Protein AF-A0A1F7FJ09-F1 (afdb_monomer_lite)

Structure (mmCIF, N/CA/C/O backbone):
data_AF-A0A1F7FJ09-F1
#
_entry.id   AF-A0A1F7FJ09-F1
#
loop_
_atom_site.group_PDB
_atom_site.id
_atom_site.type_symbol
_atom_site.label_atom_id
_atom_site.label_alt_id
_atom_site.label_comp_id
_atom_site.label_asym_id
_atom_site.label_entity_id
_atom_site.label_seq_id
_atom_site.pdbx_PDB_ins_code
_atom_site.Cartn_x
_atom_site.Cartn_y
_atom_site.Cartn_z
_atom_site.occupancy
_atom_site.B_iso_or_equiv
_atom_site.auth_seq_id
_atom_site.auth_comp_id
_atom_site.auth_asym_id
_atom_site.auth_atom_id
_atom_site.pdbx_PDB_model_num
ATOM 1 N N . MET A 1 1 ? 7.074 4.164 11.699 1.00 72.50 1 MET A N 1
ATOM 2 C CA . MET A 1 1 ? 5.763 4.435 12.325 1.00 72.50 1 MET A CA 1
ATOM 3 C C . MET A 1 1 ? 5.125 5.573 11.551 1.00 72.50 1 MET A C 1
ATOM 5 O O . MET A 1 1 ? 5.779 6.594 11.393 1.00 72.50 1 MET A O 1
ATOM 9 N N . ILE A 1 2 ? 3.933 5.366 10.996 1.00 84.88 2 ILE A N 1
ATOM 10 C CA . ILE A 1 2 ? 3.175 6.410 10.293 1.00 84.88 2 ILE A CA 1
ATOM 11 C C . ILE A 1 2 ? 2.105 6.903 11.264 1.00 84.88 2 ILE A C 1
ATOM 13 O O . ILE A 1 2 ? 1.425 6.082 11.878 1.00 84.88 2 ILE A O 1
ATOM 17 N N . THR A 1 3 ? 1.966 8.219 11.409 1.00 89.81 3 THR A N 1
ATOM 18 C CA . THR A 1 3 ? 0.883 8.823 12.190 1.00 89.81 3 THR A CA 1
ATOM 19 C C . THR A 1 3 ? -0.210 9.258 11.227 1.00 89.81 3 THR A C 1
ATOM 21 O O . THR A 1 3 ? 0.036 10.077 10.345 1.00 89.81 3 THR A O 1
ATOM 24 N N . LEU A 1 4 ? -1.409 8.704 11.386 1.00 89.06 4 LEU A N 1
ATOM 25 C CA . LEU A 1 4 ? -2.560 8.992 10.537 1.00 89.06 4 LEU A CA 1
ATOM 26 C C . LEU A 1 4 ? -3.688 9.552 11.399 1.00 89.06 4 LEU A C 1
ATOM 28 O O . LEU A 1 4 ? -4.050 8.954 12.409 1.00 89.06 4 LEU A O 1
ATOM 32 N N . ARG A 1 5 ? -4.247 10.697 10.998 1.00 93.31 5 ARG A N 1
ATOM 33 C CA . ARG A 1 5 ? -5.433 11.255 11.647 1.00 93.31 5 ARG A CA 1
ATOM 34 C C . ARG A 1 5 ? -6.673 10.669 10.987 1.00 93.31 5 ARG A C 1
ATOM 36 O O . ARG A 1 5 ? -6.905 10.916 9.807 1.00 93.31 5 ARG A O 1
ATOM 43 N N . LEU A 1 6 ? -7.448 9.910 11.750 1.00 93.44 6 LEU A N 1
ATOM 44 C CA . LEU A 1 6 ? -8.706 9.325 11.299 1.00 93.44 6 LEU A CA 1
ATOM 45 C C . LEU A 1 6 ? -9.891 10.087 11.906 1.00 93.44 6 LEU A C 1
ATOM 47 O O . LEU A 1 6 ? -9.771 10.613 13.015 1.00 93.44 6 LEU A O 1
ATOM 51 N N . PRO A 1 7 ? -11.035 10.168 11.207 1.00 96.88 7 PRO A N 1
ATOM 52 C CA . PRO A 1 7 ? -12.288 10.579 11.827 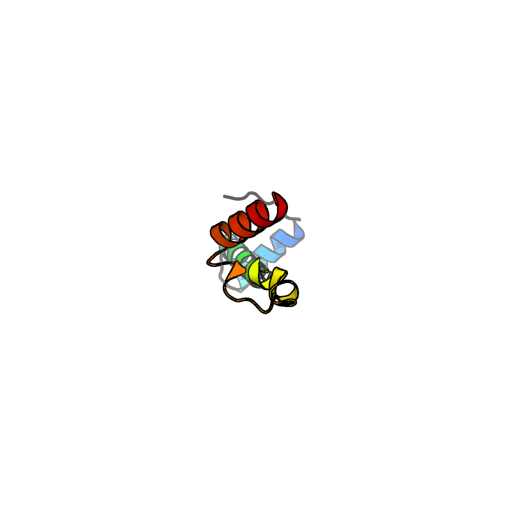1.00 96.88 7 PRO A CA 1
ATOM 53 C C . PRO A 1 7 ? -12.657 9.644 12.987 1.00 96.88 7 PRO A C 1
ATOM 55 O O . PRO A 1 7 ? -12.472 8.431 12.892 1.00 96.88 7 PRO A O 1
ATOM 58 N N . ASN A 1 8 ? -13.235 10.198 14.056 1.00 94.94 8 ASN A N 1
ATOM 59 C CA . ASN A 1 8 ? -13.580 9.437 15.264 1.00 94.94 8 ASN A CA 1
ATOM 60 C C . ASN A 1 8 ? -14.519 8.250 14.987 1.00 94.94 8 ASN A C 1
ATOM 62 O O . ASN A 1 8 ? 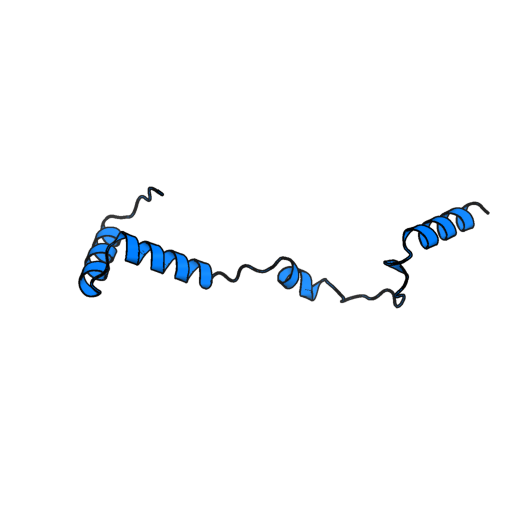-14.431 7.223 15.654 1.00 94.94 8 ASN A O 1
ATOM 66 N N . GLU A 1 9 ? -15.436 8.392 14.029 1.00 96.56 9 GLU A N 1
ATOM 67 C CA . GLU A 1 9 ? -16.372 7.327 13.645 1.00 96.56 9 GLU A CA 1
ATOM 68 C C . GLU A 1 9 ? -15.638 6.135 13.024 1.00 96.56 9 GLU A C 1
ATOM 70 O O . GLU A 1 9 ? -15.849 4.997 13.437 1.00 96.56 9 GLU A O 1
ATOM 75 N N . LEU A 1 10 ? -14.691 6.410 12.124 1.00 95.50 10 LEU A N 1
ATOM 76 C CA . LEU A 1 10 ? -13.882 5.386 11.472 1.00 95.50 10 LEU A CA 1
ATOM 77 C C . LEU A 1 10 ? -12.970 4.662 12.469 1.00 95.50 10 LEU A C 1
ATOM 79 O O . LEU A 1 10 ? -12.796 3.450 12.390 1.00 95.50 10 LEU A O 1
ATOM 83 N N . GLU A 1 11 ? -12.401 5.376 13.442 1.00 94.56 11 GLU A N 1
ATOM 84 C CA . GLU A 1 11 ? -11.576 4.742 14.475 1.00 94.56 11 GLU A CA 1
ATOM 85 C C . GLU A 1 11 ? -12.391 3.778 15.355 1.00 94.56 11 GLU A C 1
ATOM 87 O O . GLU A 1 11 ? -11.911 2.690 15.695 1.00 94.56 11 GLU A O 1
ATOM 92 N N . LYS A 1 12 ? -13.640 4.135 15.682 1.00 95.94 12 LYS A N 1
ATOM 93 C CA . LYS A 1 12 ? -14.562 3.246 16.407 1.00 95.94 12 LYS A CA 1
ATOM 94 C C . LYS A 1 12 ? -14.883 1.995 15.598 1.00 95.94 12 LYS A C 1
ATOM 96 O O . LYS A 1 12 ? -14.822 0.898 16.143 1.00 95.94 12 LYS A O 1
ATOM 101 N N . GLU A 1 13 ? -15.172 2.154 14.312 1.00 96.56 13 GLU A N 1
ATOM 102 C CA . GLU A 1 13 ? -15.490 1.039 13.420 1.00 96.56 13 GLU A CA 1
ATOM 103 C C . GLU A 1 13 ? -14.299 0.087 13.239 1.00 96.56 13 GLU A C 1
ATOM 105 O O . GLU A 1 13 ? -14.454 -1.128 13.361 1.00 96.56 13 GLU A O 1
ATOM 110 N N . ILE A 1 14 ? -13.088 0.625 13.052 1.00 95.88 14 ILE A N 1
ATOM 111 C CA . ILE A 1 14 ? -11.845 -0.162 12.997 1.00 95.88 14 ILE A CA 1
ATOM 112 C C . ILE A 1 14 ? -11.643 -0.940 14.298 1.00 95.88 14 ILE A C 1
ATOM 114 O O . ILE A 1 14 ? -11.272 -2.111 14.260 1.00 95.88 14 ILE A O 1
ATOM 118 N N . THR A 1 15 ? -11.886 -0.303 15.447 1.00 95.25 15 THR A N 1
ATOM 119 C CA . THR A 1 15 ? -11.729 -0.943 16.760 1.00 95.25 15 THR A CA 1
ATOM 120 C C . THR A 1 15 ? -12.716 -2.098 16.927 1.00 95.25 15 THR A C 1
ATOM 122 O O . THR A 1 15 ? -12.287 -3.218 17.192 1.00 95.25 15 THR A O 1
ATOM 125 N N . ALA A 1 16 ? -14.007 -1.857 16.684 1.00 96.94 16 ALA A N 1
ATOM 126 C CA . ALA A 1 16 ? -15.050 -2.874 16.802 1.00 96.94 16 ALA A CA 1
ATOM 127 C C . ALA A 1 16 ? -14.830 -4.047 15.832 1.00 96.94 16 ALA A C 1
ATOM 129 O O . ALA A 1 16 ? -14.982 -5.212 16.199 1.00 96.94 16 ALA A O 1
A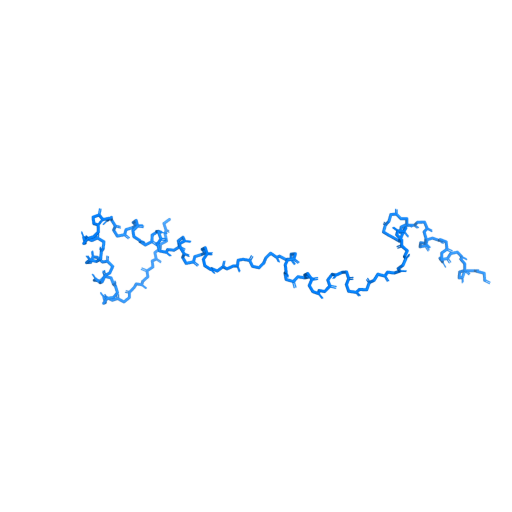TOM 130 N N . THR A 1 17 ? -14.415 -3.745 14.600 1.00 96.69 17 THR A N 1
ATOM 131 C CA . THR A 1 17 ? -14.106 -4.767 13.595 1.00 96.69 17 THR A CA 1
ATOM 132 C C . THR A 1 17 ? -12.925 -5.619 14.041 1.00 96.69 17 THR A C 1
ATOM 134 O O . THR A 1 17 ? -13.037 -6.842 14.040 1.00 96.69 17 THR A O 1
ATOM 137 N N . ALA A 1 18 ? -11.824 -4.995 14.472 1.00 96.69 18 ALA A N 1
ATOM 138 C CA . ALA A 1 18 ? -10.628 -5.695 14.936 1.00 96.69 18 ALA A CA 1
ATOM 139 C C . ALA A 1 18 ? -10.934 -6.624 16.124 1.00 96.69 18 ALA A C 1
ATOM 141 O O . ALA A 1 18 ? -10.506 -7.777 16.125 1.00 96.69 18 ALA A O 1
ATOM 142 N N . GLU A 1 19 ? -11.743 -6.161 17.081 1.00 96.25 19 GLU A N 1
ATOM 143 C CA . GLU A 1 19 ? -12.211 -6.969 18.211 1.00 96.25 19 GLU A CA 1
ATOM 144 C C . GLU A 1 19 ? -13.052 -8.167 17.751 1.00 96.25 19 GLU A C 1
ATOM 146 O O . GLU A 1 19 ? -12.807 -9.289 18.191 1.00 96.25 19 GLU A O 1
ATOM 151 N N . SER A 1 20 ? -13.991 -7.960 16.819 1.00 96.50 20 SER A N 1
ATOM 152 C CA . SER A 1 20 ? -14.879 -9.026 16.329 1.00 96.50 20 SER A CA 1
ATOM 153 C C . SER A 1 20 ? -14.146 -10.168 15.616 1.00 96.50 20 SER A C 1
ATOM 155 O O . SER A 1 20 ? -14.588 -11.314 15.671 1.00 96.50 20 SER A O 1
ATOM 157 N N . ILE A 1 21 ? -13.013 -9.868 14.976 1.00 95.50 21 ILE A N 1
ATOM 158 C CA . ILE A 1 21 ? -12.194 -10.839 14.236 1.00 95.50 21 ILE A CA 1
ATOM 159 C C . ILE A 1 21 ? -10.964 -11.311 15.028 1.00 95.50 21 ILE A C 1
ATOM 161 O O . ILE A 1 21 ? -10.157 -12.074 14.500 1.00 95.50 21 ILE A O 1
ATOM 165 N N . GLY A 1 22 ? -10.798 -10.857 16.277 1.00 95.88 22 GLY A N 1
ATOM 166 C CA . GLY A 1 22 ? -9.680 -11.242 17.143 1.00 95.88 22 GLY A CA 1
ATOM 167 C C . GLY A 1 22 ? -8.311 -10.719 16.694 1.00 95.88 22 GLY A C 1
ATOM 168 O O . GLY A 1 22 ? -7.297 -11.354 16.974 1.00 95.88 22 GLY A O 1
ATOM 169 N N . MET A 1 23 ? -8.263 -9.581 15.998 1.00 95.00 23 MET A N 1
ATOM 170 C CA . MET A 1 23 ? -7.026 -8.954 15.519 1.00 95.00 23 MET A CA 1
ATOM 171 C C . MET A 1 23 ? -6.719 -7.659 16.272 1.00 95.00 23 MET A C 1
ATOM 173 O O . MET A 1 23 ? -7.594 -7.001 16.832 1.00 95.00 23 MET A O 1
ATOM 177 N N . SER A 1 24 ? -5.456 -7.232 16.242 1.00 95.50 24 SER A N 1
ATOM 178 C CA . SER A 1 24 ? -5.107 -5.889 16.720 1.00 95.50 24 SER A CA 1
ATOM 179 C C . SER A 1 24 ? -5.485 -4.811 15.695 1.00 95.50 24 SER A C 1
ATOM 181 O O . SER A 1 24 ? -5.426 -5.038 14.485 1.00 95.50 24 SER A O 1
ATOM 183 N N . LYS A 1 25 ? -5.778 -3.586 16.158 1.00 92.94 25 LYS A N 1
ATOM 184 C CA . LYS A 1 25 ? -6.038 -2.424 15.278 1.00 92.94 25 LYS A CA 1
ATOM 185 C C . LYS A 1 25 ? -4.936 -2.235 14.230 1.00 92.94 25 LYS A C 1
ATOM 187 O O . LYS A 1 25 ? -5.206 -2.058 13.047 1.00 92.94 25 LYS A O 1
ATOM 192 N N . SER A 1 26 ? -3.681 -2.324 14.666 1.00 93.06 26 SER A N 1
ATOM 193 C CA . SER A 1 26 ? -2.505 -2.166 13.805 1.00 93.06 26 SER A CA 1
ATOM 194 C C . SER A 1 26 ? -2.343 -3.291 12.784 1.00 93.06 26 SER A C 1
ATOM 196 O O . SER A 1 26 ? -1.702 -3.098 11.754 1.00 93.06 26 SER A O 1
ATOM 198 N N . GLU A 1 27 ? -2.837 -4.488 13.081 1.00 94.56 27 GLU A N 1
ATOM 199 C CA . GLU A 1 27 ? -2.818 -5.626 12.162 1.00 94.56 27 GLU A CA 1
ATOM 200 C C . GLU A 1 27 ? -3.917 -5.514 11.113 1.00 94.56 27 GLU A C 1
ATOM 202 O O . GLU A 1 27 ? -3.608 -5.594 9.926 1.00 94.56 27 GLU A O 1
ATOM 207 N N . LEU A 1 28 ? -5.145 -5.192 11.532 1.00 95.56 28 LEU A N 1
ATOM 208 C CA . LEU A 1 28 ? -6.247 -4.903 10.617 1.00 95.56 28 LEU A CA 1
ATOM 209 C C . LEU A 1 28 ? -5.850 -3.808 9.617 1.00 95.56 28 LEU A C 1
ATOM 211 O O . LEU A 1 28 ? -5.926 -4.018 8.411 1.00 95.56 28 LEU A O 1
ATOM 215 N N . VAL A 1 29 ? -5.331 -2.673 10.099 1.00 94.38 29 VAL A N 1
ATOM 216 C CA . VAL A 1 29 ? -4.912 -1.564 9.226 1.00 94.38 29 VAL A CA 1
ATOM 217 C C . VAL A 1 29 ? -3.791 -1.981 8.266 1.00 94.38 29 VAL A C 1
ATOM 219 O O . VAL A 1 29 ? -3.836 -1.622 7.091 1.00 94.38 29 VAL A O 1
ATOM 222 N N . ARG A 1 30 ? -2.794 -2.757 8.721 1.00 93.69 30 ARG A N 1
ATOM 223 C CA . ARG A 1 30 ? -1.714 -3.246 7.843 1.00 93.69 30 ARG A CA 1
ATOM 224 C C . ARG A 1 30 ? -2.247 -4.142 6.732 1.00 93.69 30 ARG A C 1
ATOM 226 O O . ARG A 1 30 ? -1.879 -3.938 5.577 1.00 93.69 30 ARG A O 1
ATOM 233 N N . ASN A 1 31 ? -3.111 -5.092 7.073 1.00 95.31 31 ASN A N 1
ATOM 234 C CA . ASN A 1 31 ? -3.685 -6.023 6.107 1.00 95.31 31 ASN A CA 1
ATOM 235 C C . ASN A 1 31 ? -4.553 -5.284 5.086 1.00 95.31 31 ASN A C 1
ATOM 237 O O . ASN A 1 31 ? -4.384 -5.495 3.888 1.00 95.31 31 ASN A O 1
ATOM 241 N N . SER A 1 32 ? -5.378 -4.336 5.536 1.00 94.19 32 SER A N 1
ATOM 242 C CA . SER A 1 32 ? -6.195 -3.505 4.647 1.00 94.19 32 SER A CA 1
ATOM 243 C C . SER A 1 32 ? -5.350 -2.674 3.679 1.00 94.19 32 SER A C 1
ATOM 245 O O . SER A 1 32 ? -5.684 -2.572 2.500 1.00 94.19 32 SER A O 1
ATOM 247 N N . VAL A 1 33 ? -4.234 -2.095 4.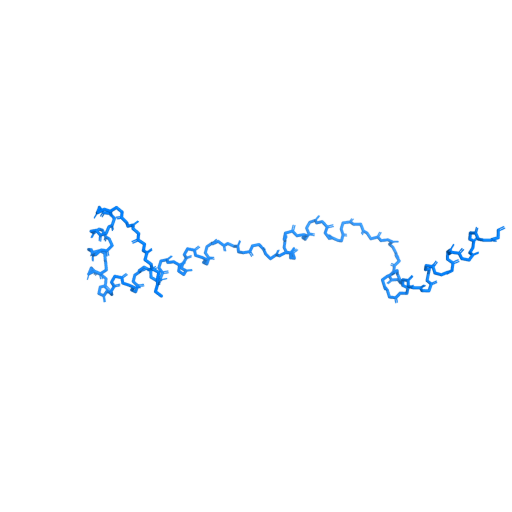143 1.00 93.75 33 VAL A N 1
ATOM 248 C CA . VAL A 1 33 ? -3.315 -1.344 3.271 1.00 93.75 33 VAL A CA 1
ATOM 249 C C . VAL A 1 33 ? -2.654 -2.267 2.246 1.00 93.75 33 VAL A C 1
ATOM 251 O O . VAL A 1 33 ? -2.606 -1.915 1.070 1.00 93.75 33 VAL A O 1
ATOM 254 N N . LEU A 1 34 ? -2.179 -3.447 2.656 1.00 93.94 34 LEU A N 1
ATOM 255 C CA . LEU A 1 34 ? -1.593 -4.432 1.740 1.00 93.94 34 LEU A CA 1
ATOM 256 C C . LEU A 1 34 ? -2.599 -4.894 0.683 1.00 93.94 34 LEU A C 1
ATOM 258 O O . LEU A 1 34 ? -2.269 -4.945 -0.500 1.00 93.94 34 LEU A O 1
ATOM 262 N N . GLU A 1 35 ? -3.832 -5.181 1.095 1.00 94.69 35 GLU A N 1
ATOM 263 C CA . GLU A 1 35 ? -4.903 -5.579 0.187 1.00 94.69 35 GLU A CA 1
ATOM 264 C C . GLU A 1 35 ? -5.238 -4.458 -0.807 1.00 94.69 35 GLU A C 1
ATOM 266 O O . GLU A 1 35 ? -5.356 -4.701 -2.009 1.00 94.69 35 GLU A O 1
ATOM 271 N N . TYR A 1 36 ? -5.348 -3.216 -0.327 1.00 93.44 36 TYR A N 1
ATOM 272 C CA . TYR A 1 36 ? -5.610 -2.059 -1.178 1.00 93.44 36 TYR A CA 1
ATOM 273 C C . TYR A 1 36 ? -4.488 -1.834 -2.199 1.00 93.44 36 TYR A C 1
ATOM 275 O O . TYR A 1 36 ? -4.764 -1.659 -3.386 1.00 93.44 36 TYR A O 1
ATOM 283 N N . LEU A 1 37 ? -3.226 -1.910 -1.767 1.00 89.44 37 LEU A N 1
ATOM 284 C CA . LEU A 1 37 ? -2.073 -1.805 -2.662 1.00 89.44 37 LEU A CA 1
ATOM 285 C C . LEU A 1 37 ? -2.039 -2.946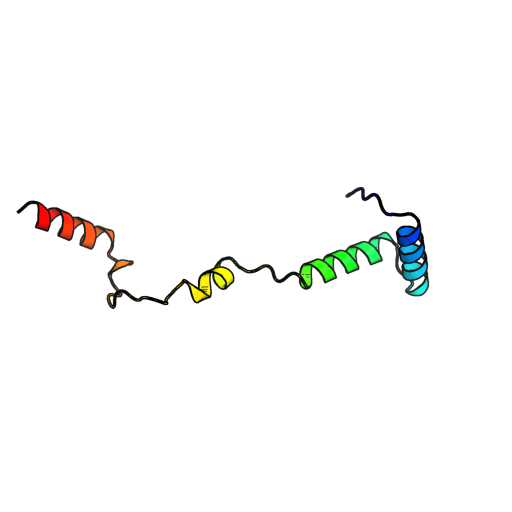 -3.686 1.00 89.44 37 LEU A C 1
ATOM 287 O O . LEU A 1 37 ? -1.748 -2.694 -4.847 1.00 89.44 37 LEU A O 1
ATOM 291 N N . GLY A 1 38 ? -2.404 -4.171 -3.300 1.00 88.06 38 GLY A N 1
ATOM 292 C CA . GLY A 1 38 ? -2.507 -5.298 -4.231 1.00 88.06 38 GLY A CA 1
ATOM 293 C C . GLY A 1 38 ? -3.595 -5.120 -5.299 1.00 88.06 38 GLY A C 1
ATOM 294 O O . GLY A 1 38 ? -3.447 -5.611 -6.417 1.00 88.06 38 GLY A O 1
ATOM 295 N N . LYS A 1 39 ? -4.678 -4.395 -4.985 1.00 87.38 39 LYS A N 1
ATOM 296 C CA . LYS A 1 39 ? -5.744 -4.053 -5.948 1.00 87.38 39 LYS A CA 1
ATOM 297 C C . LYS A 1 39 ? -5.328 -2.954 -6.919 1.00 87.38 39 LYS A C 1
ATOM 299 O O . LYS A 1 39 ? -5.788 -2.941 -8.063 1.00 87.38 39 LYS A O 1
ATOM 304 N N . ILE A 1 40 ? -4.465 -2.038 -6.485 1.00 84.81 40 ILE A N 1
ATOM 305 C CA . ILE A 1 40 ? -3.855 -1.058 -7.376 1.00 84.81 40 ILE A CA 1
ATOM 306 C C . ILE A 1 40 ? -2.855 -1.822 -8.241 1.00 84.81 40 ILE A C 1
ATOM 308 O O . ILE A 1 40 ? -1.711 -2.041 -7.854 1.00 84.81 40 ILE A O 1
ATOM 312 N N . LYS A 1 41 ? -3.283 -2.243 -9.438 1.00 66.75 41 LYS A N 1
ATOM 313 C CA . LYS A 1 41 ? -2.351 -2.714 -10.466 1.00 66.75 41 LYS A CA 1
ATOM 314 C C . LYS A 1 41 ? -1.294 -1.630 -10.651 1.00 66.75 41 LYS A C 1
ATOM 316 O O . LYS A 1 41 ? -1.574 -0.581 -11.230 1.00 66.75 41 LYS A O 1
ATOM 321 N N . HIS A 1 42 ? -0.084 -1.876 -10.160 1.00 67.12 42 HIS A N 1
ATOM 322 C CA . HIS A 1 42 ? 1.075 -1.105 -10.565 1.00 67.12 42 HIS A CA 1
ATOM 323 C C . HIS A 1 42 ? 1.239 -1.372 -12.051 1.00 67.12 42 HIS A C 1
ATOM 325 O O . HIS A 1 42 ? 1.691 -2.445 -12.444 1.00 67.12 42 HIS A O 1
ATOM 331 N N . ALA A 1 43 ? 0.775 -0.442 -12.880 1.00 64.50 43 ALA A N 1
ATOM 332 C CA . ALA A 1 43 ? 0.997 -0.538 -14.303 1.00 64.50 43 ALA A CA 1
ATOM 333 C C . ALA A 1 43 ? 2.517 -0.485 -14.495 1.00 64.50 43 ALA A C 1
ATOM 335 O O . ALA A 1 43 ? 3.152 0.547 -14.263 1.00 64.50 43 ALA A O 1
ATOM 336 N N . ASN A 1 44 ? 3.114 -1.638 -14.797 1.00 71.81 44 ASN A N 1
ATOM 337 C CA . ASN A 1 44 ? 4.529 -1.731 -15.104 1.00 71.81 44 ASN A CA 1
ATOM 338 C C . ASN A 1 44 ? 4.783 -0.779 -16.285 1.00 71.81 44 ASN A C 1
ATOM 340 O O . ASN A 1 44 ? 3.979 -0.776 -17.220 1.00 71.81 44 ASN A O 1
ATOM 344 N N . PRO A 1 45 ? 5.857 0.030 -16.287 1.00 73.38 45 PRO A N 1
ATOM 345 C CA . PRO A 1 45 ? 6.219 0.833 -17.454 1.00 73.38 45 PRO A CA 1
ATOM 346 C C . PRO A 1 45 ? 6.183 0.048 -18.776 1.00 73.38 45 PRO A C 1
ATOM 348 O O . PRO A 1 45 ? 5.810 0.601 -19.808 1.00 73.38 45 PRO A O 1
ATOM 351 N N . TRP A 1 46 ? 6.504 -1.251 -18.732 1.00 73.69 46 TRP A N 1
ATOM 352 C CA . TRP A 1 46 ? 6.338 -2.165 -19.861 1.00 73.69 46 TRP A CA 1
ATOM 353 C C . TRP A 1 46 ? 4.880 -2.306 -20.318 1.00 73.69 46 TRP A C 1
ATOM 355 O O . TRP A 1 46 ? 4.595 -2.136 -21.499 1.00 73.69 46 TRP A O 1
ATOM 365 N N . ASP A 1 47 ? 3.959 -2.563 -19.390 1.00 75.19 47 ASP A N 1
ATOM 366 C CA . ASP A 1 47 ? 2.533 -2.752 -19.678 1.00 75.19 47 ASP A CA 1
ATOM 367 C C . ASP A 1 47 ? 1.879 -1.448 -20.153 1.00 75.19 47 ASP A C 1
ATOM 369 O O . ASP A 1 47 ? 1.065 -1.460 -21.071 1.00 75.19 47 ASP A O 1
ATOM 373 N N . LEU A 1 48 ? 2.282 -0.305 -19.583 1.00 77.06 48 LEU A N 1
ATOM 374 C CA . LEU A 1 48 ? 1.826 1.023 -20.013 1.00 77.06 48 LEU A CA 1
ATOM 375 C C . LEU A 1 48 ? 2.242 1.346 -21.449 1.00 77.06 48 LEU A C 1
ATOM 377 O O . LEU A 1 48 ? 1.501 1.995 -22.185 1.00 77.06 48 LEU A O 1
ATOM 381 N N . GLY A 1 49 ? 3.445 0.926 -21.834 1.00 76.56 49 GLY A N 1
ATOM 382 C CA . GLY A 1 49 ? 3.977 1.153 -23.167 1.00 76.56 49 GLY A CA 1
ATOM 383 C C . GLY A 1 49 ? 3.684 0.026 -24.150 1.00 76.56 49 GLY A C 1
ATOM 384 O O . GLY A 1 49 ? 4.009 0.194 -25.317 1.00 76.56 49 GLY A O 1
ATOM 385 N N . HIS A 1 50 ? 3.079 -1.093 -23.736 1.00 79.12 50 HIS A N 1
ATOM 386 C CA . HIS A 1 50 ? 2.882 -2.279 -24.578 1.00 79.12 50 HIS A CA 1
ATOM 387 C C . HIS A 1 50 ? 2.170 -1.946 -25.893 1.00 79.12 50 HIS A C 1
ATOM 389 O O . HIS A 1 50 ? 2.609 -2.352 -26.965 1.00 79.12 50 HIS A O 1
ATOM 395 N N . ASP A 1 51 ? 1.132 -1.113 -25.821 1.00 78.00 51 ASP A N 1
ATOM 396 C CA . ASP A 1 51 ? 0.399 -0.664 -27.001 1.00 78.00 51 ASP A CA 1
ATOM 397 C C . ASP A 1 51 ? 1.164 0.384 -27.817 1.00 78.00 51 ASP A C 1
ATOM 399 O O . ASP A 1 51 ? 0.730 0.742 -28.901 1.00 78.00 51 ASP A O 1
ATOM 403 N N . LEU A 1 52 ? 2.272 0.936 -27.335 1.00 79.44 52 LEU A N 1
ATOM 404 C CA . LEU A 1 52 ? 3.132 1.863 -28.081 1.00 79.44 52 LEU A CA 1
ATOM 405 C C . LEU A 1 52 ? 4.365 1.152 -28.652 1.00 79.44 52 LEU A C 1
ATOM 407 O O . LEU A 1 52 ? 4.848 1.514 -29.727 1.00 79.44 52 LEU A O 1
ATOM 411 N N . PHE A 1 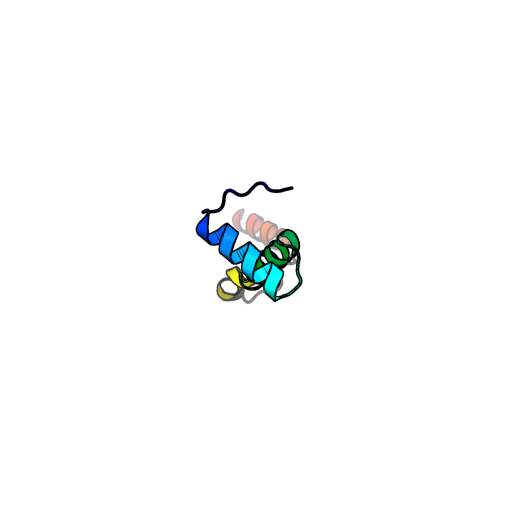53 ? 4.862 0.128 -27.961 1.00 78.44 53 PHE A N 1
ATOM 412 C CA . PHE A 1 53 ? 5.959 -0.715 -28.406 1.00 78.44 53 PHE A CA 1
ATOM 413 C C . PHE A 1 53 ? 5.506 -1.622 -29.561 1.00 78.44 53 PHE A C 1
ATOM 415 O O . PHE A 1 53 ? 4.344 -1.992 -29.681 1.00 78.44 53 PHE A O 1
ATOM 422 N N . ALA A 1 54 ? 6.433 -1.957 -30.460 1.00 66.44 54 ALA A N 1
ATOM 423 C CA . ALA A 1 54 ? 6.244 -2.905 -31.568 1.00 66.44 54 ALA A CA 1
ATOM 424 C C . ALA A 1 54 ? 5.140 -2.606 -32.616 1.00 66.44 54 ALA A C 1
ATOM 426 O O . ALA A 1 54 ? 5.077 -3.323 -33.614 1.00 66.44 54 ALA A O 1
ATOM 427 N N . LYS A 1 55 ? 4.338 -1.536 -32.486 1.00 70.88 55 LYS A N 1
ATOM 428 C CA . LYS A 1 55 ? 3.341 -1.124 -33.504 1.00 70.88 55 LYS A CA 1
ATOM 429 C C . LYS A 1 55 ? 3.941 -0.881 -34.889 1.00 70.88 55 LYS A C 1
ATOM 431 O O . LYS A 1 55 ? 3.298 -1.135 -35.904 1.00 70.88 55 LYS A O 1
ATOM 436 N N . HIS A 1 56 ? 5.179 -0.400 -34.931 1.00 71.94 56 HIS A N 1
ATOM 437 C CA . HIS A 1 56 ? 5.920 -0.186 -36.164 1.00 71.94 56 HIS A CA 1
ATOM 438 C C . HIS A 1 56 ? 7.277 -0.874 -36.063 1.00 71.94 56 HIS A C 1
ATOM 440 O O . HIS A 1 56 ? 8.073 -0.573 -35.175 1.00 71.94 56 HIS A O 1
ATOM 446 N N . SER A 1 57 ? 7.545 -1.796 -36.989 1.00 68.88 57 SER A N 1
ATOM 447 C CA . SER A 1 57 ? 8.879 -2.361 -37.177 1.00 68.88 57 SER A CA 1
ATOM 448 C C . SER A 1 57 ? 9.529 -1.711 -38.393 1.00 68.88 57 SER A C 1
ATOM 450 O O . SER A 1 57 ? 8.875 -1.451 -39.401 1.00 68.88 57 SER A O 1
ATOM 452 N N . SER A 1 58 ? 10.832 -1.463 -38.322 1.00 73.75 58 SER A N 1
ATOM 453 C CA . SER A 1 58 ? 11.615 -0.933 -39.442 1.00 73.75 58 SER A CA 1
ATOM 454 C C . SER A 1 58 ? 11.835 -1.951 -40.574 1.00 73.75 58 SER A C 1
ATOM 456 O O . SER A 1 58 ? 12.538 -1.643 -41.535 1.00 73.75 58 SER A O 1
ATOM 458 N N . GLY A 1 59 ? 11.346 -3.193 -40.426 1.00 77.31 59 GLY A N 1
ATOM 459 C CA . GLY A 1 59 ? 11.673 -4.336 -41.288 1.00 77.31 59 GLY A CA 1
ATOM 460 C C . GLY A 1 59 ? 13.139 -4.791 -41.214 1.00 77.31 59 GLY A C 1
ATOM 461 O O . GLY A 1 59 ? 13.503 -5.813 -41.788 1.00 77.31 59 GLY A O 1
ATOM 462 N N . ARG A 1 60 ? 13.990 -4.061 -40.484 1.00 78.25 60 ARG A N 1
ATOM 463 C CA . ARG A 1 60 ? 15.435 -4.260 -40.396 1.00 78.25 60 ARG A CA 1
ATOM 464 C C . ARG A 1 60 ? 15.833 -4.590 -38.964 1.00 78.25 60 ARG A C 1
ATOM 466 O O . ARG A 1 60 ? 15.767 -3.742 -38.077 1.00 78.25 60 ARG A O 1
ATOM 473 N N . ARG A 1 61 ? 16.263 -5.835 -38.752 1.00 79.25 61 ARG A N 1
ATOM 474 C CA . ARG A 1 61 ? 16.691 -6.347 -37.438 1.00 79.25 61 ARG A CA 1
ATOM 475 C C . ARG A 1 61 ? 18.071 -5.832 -37.014 1.00 79.25 61 ARG A C 1
ATOM 477 O O . ARG A 1 61 ? 18.404 -5.881 -35.841 1.00 79.25 61 ARG A O 1
ATOM 484 N N . ASP A 1 62 ? 18.844 -5.289 -37.953 1.00 83.19 62 ASP A N 1
ATOM 485 C CA . ASP A 1 62 ? 20.214 -4.821 -37.737 1.00 83.19 62 ASP A CA 1
ATOM 486 C C . ASP A 1 62 ? 20.307 -3.385 -37.201 1.00 83.19 62 ASP A C 1
ATOM 488 O O . ASP A 1 62 ? 21.392 -2.955 -36.816 1.00 83.19 62 ASP A O 1
ATOM 492 N N . LEU A 1 63 ? 19.198 -2.632 -37.155 1.00 80.94 63 LEU A N 1
ATOM 493 C CA . LEU A 1 63 ? 19.239 -1.214 -36.777 1.00 80.94 63 LEU A CA 1
ATOM 494 C C . LEU A 1 63 ? 19.676 -0.994 -35.328 1.00 80.94 63 LEU A C 1
ATOM 496 O O . LEU A 1 63 ? 20.423 -0.055 -35.070 1.00 80.94 63 LEU A O 1
ATOM 500 N N . SER A 1 64 ? 19.231 -1.847 -34.403 1.00 79.19 64 SER A N 1
ATOM 501 C CA . SER A 1 64 ? 19.604 -1.742 -32.988 1.00 79.19 64 SER A CA 1
ATOM 502 C C . SER A 1 64 ? 20.999 -2.310 -32.729 1.00 79.19 64 SER A C 1
ATOM 504 O O . SER A 1 64 ? 21.783 -1.715 -31.998 1.00 79.19 64 SER A O 1
ATOM 506 N N . GLU A 1 65 ? 21.340 -3.430 -33.369 1.00 82.62 65 GLU A N 1
ATOM 507 C CA . GLU A 1 65 ? 22.621 -4.121 -33.169 1.00 82.62 65 GLU A CA 1
ATOM 508 C C . GLU A 1 65 ? 23.800 -3.381 -33.814 1.00 82.62 65 GLU A C 1
ATOM 510 O O . GLU A 1 65 ? 24.906 -3.363 -33.279 1.00 82.62 65 GLU A O 1
ATOM 515 N N . LYS A 1 66 ? 23.573 -2.756 -34.974 1.00 86.62 66 LYS A N 1
ATOM 516 C CA . LYS A 1 66 ? 24.609 -2.112 -35.795 1.00 86.62 66 LYS A CA 1
ATOM 517 C C . LYS A 1 66 ? 24.403 -0.601 -35.920 1.00 86.62 66 LYS A C 1
ATOM 519 O O . LYS A 1 66 ? 24.876 0.016 -36.875 1.00 86.62 66 LYS A O 1
ATOM 524 N N . ALA A 1 67 ? 23.727 0.015 -34.948 1.00 85.06 67 ALA A N 1
ATOM 525 C CA . ALA A 1 67 ? 23.367 1.435 -34.971 1.00 85.06 67 ALA A CA 1
ATOM 526 C C . ALA A 1 67 ? 24.563 2.353 -35.297 1.00 85.06 67 ALA A C 1
ATOM 528 O O . ALA A 1 67 ? 24.483 3.209 -36.179 1.00 85.06 67 ALA A O 1
ATOM 529 N N . SER A 1 68 ? 25.702 2.132 -34.632 1.00 87.38 68 SER A N 1
ATOM 530 C CA . SER A 1 68 ? 26.905 2.960 -34.774 1.00 87.38 68 SER A CA 1
ATOM 531 C C . SER A 1 68 ? 27.550 2.880 -36.159 1.00 87.38 68 SER A C 1
ATOM 533 O O . SER A 1 68 ? 28.003 3.899 -36.683 1.00 87.38 68 SER A O 1
ATOM 535 N N . SER A 1 69 ? 27.614 1.691 -36.767 1.00 89.12 69 SER A N 1
ATOM 536 C CA . SER A 1 69 ? 28.202 1.524 -38.101 1.00 89.12 69 SER A CA 1
ATOM 537 C C . SER A 1 69 ? 27.275 2.072 -39.184 1.00 89.12 69 SER A C 1
ATOM 539 O O . SER A 1 69 ? 27.732 2.846 -40.023 1.00 89.12 69 SER A O 1
ATOM 541 N N . LEU A 1 70 ? 25.972 1.782 -39.098 1.00 87.81 70 LEU A N 1
ATOM 542 C CA . LEU A 1 70 ? 24.953 2.313 -40.011 1.00 87.81 70 LEU A CA 1
ATOM 543 C C . LEU A 1 70 ? 24.890 3.847 -39.979 1.00 87.81 70 LEU A C 1
ATOM 545 O O . LEU A 1 70 ? 24.725 4.496 -41.014 1.00 87.81 70 LEU A O 1
ATOM 549 N N . PHE A 1 71 ? 25.039 4.448 -38.795 1.00 88.94 71 PHE A N 1
ATOM 550 C CA . PHE A 1 71 ? 25.081 5.901 -38.653 1.00 88.94 71 PHE A CA 1
ATOM 551 C C . PHE A 1 71 ? 26.305 6.510 -39.348 1.00 88.94 71 PHE A C 1
ATOM 553 O O . PHE A 1 71 ? 26.169 7.474 -40.103 1.00 88.94 71 PHE A O 1
ATOM 560 N N . ARG A 1 72 ? 27.497 5.935 -39.135 1.00 90.56 72 ARG A N 1
ATOM 561 C CA . ARG A 1 72 ? 28.738 6.398 -39.779 1.00 90.56 72 ARG A CA 1
ATOM 562 C C . ARG A 1 72 ? 28.672 6.273 -41.297 1.00 90.56 72 ARG A C 1
ATOM 564 O O . ARG A 1 72 ? 29.063 7.206 -41.992 1.00 90.56 72 ARG A O 1
ATOM 571 N N . GLU A 1 73 ? 28.138 5.165 -41.800 1.00 89.50 73 GLU A N 1
ATOM 572 C CA . GLU A 1 73 ? 27.946 4.935 -43.233 1.00 89.50 73 GLU A CA 1
ATOM 573 C C . GLU A 1 73 ? 27.041 6.009 -43.858 1.00 89.50 73 GLU A C 1
ATOM 575 O O . GLU A 1 73 ? 27.436 6.659 -44.827 1.00 89.50 73 GLU A O 1
ATOM 580 N N . LYS A 1 74 ? 25.883 6.294 -43.241 1.00 88.19 74 LYS A N 1
ATOM 581 C CA . LYS A 1 74 ? 24.988 7.385 -43.672 1.00 88.19 74 LYS A CA 1
ATOM 582 C C . LYS A 1 74 ? 25.636 8.767 -43.599 1.00 88.19 74 LYS A C 1
ATOM 584 O O . LYS A 1 74 ? 25.329 9.636 -44.412 1.00 88.19 74 LYS A O 1
ATOM 589 N N . LEU A 1 75 ? 26.481 9.016 -42.600 1.00 90.12 75 LEU A N 1
ATOM 590 C CA . LEU A 1 75 ? 27.158 10.304 -42.458 1.00 90.12 75 LEU A CA 1
ATOM 591 C C . LEU A 1 75 ? 28.188 10.513 -43.575 1.00 90.12 75 LEU A C 1
ATOM 593 O O . LEU A 1 75 ? 28.280 11.605 -44.130 1.00 90.12 75 LEU A O 1
ATOM 597 N N . LEU A 1 76 ? 28.936 9.464 -43.922 1.00 90.75 76 LEU A N 1
ATOM 598 C CA . LEU A 1 76 ? 29.908 9.487 -45.013 1.00 90.75 76 LEU A CA 1
ATOM 599 C C . LEU A 1 76 ? 29.229 9.607 -46.380 1.00 90.75 76 LEU A C 1
ATOM 601 O O . LEU A 1 76 ? 29.703 10.370 -47.217 1.00 90.75 76 LEU A O 1
ATOM 605 N N . SER A 1 77 ? 28.097 8.929 -46.596 1.00 89.38 77 SER A N 1
ATOM 606 C CA . SER A 1 77 ? 27.361 9.003 -47.865 1.00 89.38 77 SER A CA 1
ATOM 607 C C . SER A 1 77 ? 26.799 10.397 -48.165 1.00 89.38 77 SER A C 1
ATOM 609 O O . SER A 1 77 ? 26.575 10.709 -49.324 1.00 89.38 77 SER A O 1
ATOM 611 N N . LYS A 1 78 ? 26.569 11.232 -47.140 1.00 83.69 78 LYS A N 1
ATOM 612 C CA . LYS A 1 78 ? 26.122 12.632 -47.284 1.00 83.69 78 LYS A CA 1
ATOM 613 C C . LYS A 1 78 ? 27.253 13.634 -47.543 1.00 83.69 78 LYS A C 1
ATOM 615 O O . LYS A 1 78 ? 26.971 14.800 -47.790 1.00 83.69 78 LYS A O 1
ATOM 620 N N . ARG A 1 79 ? 28.513 13.219 -47.382 1.00 79.69 79 ARG A N 1
ATOM 621 C CA . ARG A 1 79 ? 29.703 14.063 -47.597 1.00 79.69 79 ARG A CA 1
ATOM 622 C C . ARG A 1 79 ? 30.291 13.926 -49.009 1.00 79.69 79 ARG A C 1
ATOM 624 O O . ARG A 1 79 ? 31.293 14.574 -49.292 1.00 79.69 79 ARG A O 1
ATOM 631 N N . LYS A 1 80 ? 29.702 13.073 -49.848 1.00 56.62 80 LYS A N 1
ATOM 632 C CA . LYS A 1 80 ? 29.894 13.054 -51.302 1.00 56.62 80 LYS A CA 1
ATOM 633 C C . LYS A 1 80 ? 28.797 13.878 -51.956 1.00 56.62 80 LYS A C 1
ATOM 635 O O . LYS A 1 80 ? 29.116 14.503 -52.985 1.00 56.62 80 LYS A O 1
#

Secondary structure (DSSP, 8-state):
-------HHHHHHHHHHHHHTT--HHHHHHHHHHHHHHHS----HHHHHTTTSSSS--S-THHHHTHHHHHHHHHHHT--

Organism: NCBI:txid1817890

Foldseek 3Di:
DDDDDDDPVVVVVLCVVCVVVVHDSVVSVVVVVVVVVVVPPPCDPCNVCVVVPPPDDPVDPCCVVVVPVVVVVVVVVVVD

InterPro domains:
  IPR010985 Ribbon-helix-helix [SSF47598] (1-39)

Sequence (80 aa):
MITLRLPNELEKEITATAESIGMSKSELVRNSVLEYLGKIKHANPWDLGHDLFAKHSSGRRDLSEKASSLFREKLLSKRK

Radius of gyration: 27.92 Å; chains: 1; bounding box: 46×25×70 Å

pLDDT: mean 86.08, std 9.79, range [56.62, 96.94]